Protein AF-A0A530BND6-F1 (afdb_monomer_lite)

Structure (mmCIF, N/CA/C/O backbone):
data_AF-A0A530BND6-F1
#
_entry.id   AF-A0A530BND6-F1
#
loop_
_atom_site.group_PDB
_atom_site.id
_atom_site.type_symbol
_atom_site.label_atom_id
_atom_site.label_alt_id
_atom_site.label_comp_id
_atom_site.label_asym_id
_atom_site.label_entity_id
_atom_site.label_seq_id
_atom_site.pdbx_PDB_ins_code
_atom_site.Cartn_x
_atom_site.Cartn_y
_atom_site.Cartn_z
_atom_site.occupancy
_atom_site.B_iso_or_equiv
_atom_site.auth_seq_id
_atom_site.auth_comp_id
_atom_site.auth_asym_id
_atom_site.auth_atom_id
_atom_site.pdbx_PDB_model_num
ATOM 1 N N . LEU A 1 1 ? -14.742 24.307 21.218 1.00 45.34 1 LEU A N 1
ATOM 2 C CA . LEU A 1 1 ? -14.266 22.958 21.597 1.00 45.34 1 LEU A CA 1
ATOM 3 C C . LEU A 1 1 ? -12.870 22.784 21.015 1.00 45.34 1 LEU A C 1
ATOM 5 O O . LEU A 1 1 ? -12.759 22.815 19.794 1.00 45.34 1 LEU A O 1
ATOM 9 N N . PRO A 1 2 ? -11.807 22.724 21.832 1.00 41.94 2 PRO A N 1
ATOM 10 C CA . PRO A 1 2 ? -10.460 22.519 21.325 1.00 41.94 2 PRO A CA 1
ATOM 11 C C . PRO A 1 2 ? -10.297 21.038 20.956 1.00 41.94 2 PRO A C 1
ATOM 13 O O . PRO A 1 2 ? -10.421 20.156 21.797 1.00 41.94 2 PRO A O 1
ATOM 16 N N . GLY A 1 3 ? -10.073 20.786 19.674 1.00 47.88 3 GLY A N 1
ATOM 17 C CA . GLY A 1 3 ? -9.811 19.480 19.071 1.00 47.88 3 GLY A CA 1
ATOM 18 C C . GLY A 1 3 ? -9.196 19.724 17.700 1.00 47.88 3 GLY A C 1
ATOM 19 O O . GLY A 1 3 ? -9.768 19.394 16.669 1.00 47.88 3 GLY A O 1
ATOM 20 N N . SER A 1 4 ? -8.098 20.472 17.705 1.00 48.38 4 SER A N 1
ATOM 21 C CA . SER A 1 4 ? -7.332 20.895 16.540 1.00 48.38 4 SER A CA 1
ATOM 22 C C . SER A 1 4 ? -6.745 19.700 15.786 1.00 48.38 4 SER A C 1
ATOM 24 O O . SER A 1 4 ? -5.989 18.930 16.367 1.00 48.38 4 SER A O 1
ATOM 26 N N . GLY A 1 5 ? -7.007 19.620 14.480 1.00 47.97 5 GLY A N 1
ATOM 27 C CA . GLY A 1 5 ? -6.014 19.140 13.514 1.00 47.97 5 GLY A CA 1
ATOM 28 C C . GLY A 1 5 ? -5.794 17.627 13.402 1.00 47.97 5 GLY A C 1
ATOM 29 O O . GLY A 1 5 ? -4.707 17.143 13.683 1.00 47.97 5 GLY A O 1
ATOM 30 N N . GLY A 1 6 ? -6.776 16.914 12.845 1.00 57.31 6 GLY A N 1
ATOM 31 C CA . GLY A 1 6 ? -6.526 16.196 11.584 1.00 57.31 6 GLY A CA 1
ATOM 32 C C . GLY A 1 6 ? -5.824 14.833 11.609 1.00 57.31 6 GLY A C 1
ATOM 33 O O . GLY A 1 6 ? -5.138 14.518 10.642 1.00 57.31 6 GLY A O 1
ATOM 34 N N . GLY A 1 7 ? -6.002 14.002 12.638 1.00 58.53 7 GLY A N 1
ATOM 35 C CA . GLY A 1 7 ? -5.540 12.609 12.595 1.00 58.53 7 GLY A CA 1
ATOM 36 C C . GLY A 1 7 ? -6.190 11.722 13.653 1.00 58.53 7 GLY A C 1
ATOM 37 O O . GLY A 1 7 ? -6.625 12.211 14.695 1.00 58.53 7 GLY A O 1
ATOM 38 N N . LEU A 1 8 ? -6.270 10.412 13.388 1.00 64.69 8 LEU A N 1
ATOM 39 C CA . LEU A 1 8 ? -6.673 9.439 14.406 1.00 64.69 8 LEU A CA 1
ATOM 40 C C . LEU A 1 8 ? -5.660 9.476 15.567 1.00 64.69 8 LEU A C 1
ATOM 42 O O . LEU A 1 8 ? -4.455 9.485 15.313 1.00 64.69 8 LEU A O 1
ATOM 46 N N . PRO A 1 9 ? -6.113 9.464 16.834 1.00 67.94 9 PRO A N 1
ATOM 47 C CA . PRO A 1 9 ? -5.244 9.657 17.999 1.00 67.94 9 PRO A CA 1
ATOM 48 C C . PRO A 1 9 ? -4.236 8.518 18.224 1.00 67.94 9 PRO A C 1
ATOM 50 O O . PRO A 1 9 ? -3.306 8.671 19.011 1.00 67.94 9 PRO A O 1
ATOM 53 N N . ILE A 1 10 ? -4.421 7.371 17.562 1.00 70.62 10 ILE A N 1
ATOM 54 C CA . ILE A 1 10 ? -3.549 6.198 17.656 1.00 70.62 10 ILE A CA 1
ATOM 55 C C . ILE A 1 10 ? -3.346 5.636 16.247 1.00 70.62 10 ILE A C 1
ATOM 57 O O . ILE A 1 10 ? -4.307 5.470 15.498 1.00 70.62 10 ILE A O 1
ATOM 61 N N . SER A 1 11 ? -2.097 5.333 15.896 1.00 71.69 11 SER A N 1
ATOM 62 C CA . SER A 1 11 ? -1.709 4.666 14.648 1.00 71.69 11 SER A CA 1
ATOM 63 C C . SER A 1 11 ? -0.775 3.500 14.959 1.00 71.69 11 SER A C 1
ATOM 65 O O . SER A 1 11 ? 0.081 3.608 15.835 1.00 71.69 11 SER A O 1
ATOM 67 N N . PHE A 1 12 ? -0.932 2.388 14.244 1.00 71.25 12 PHE A N 1
ATOM 68 C CA . PHE A 1 12 ? -0.088 1.202 14.377 1.00 71.25 12 PHE A CA 1
ATOM 69 C C . PHE A 1 12 ? 0.471 0.811 13.011 1.00 71.25 12 PHE A C 1
ATOM 71 O O . PHE A 1 12 ? -0.220 0.931 12.002 1.00 71.25 12 PHE A O 1
ATOM 78 N N . VAL A 1 13 ? 1.719 0.341 12.982 1.00 76.12 13 VAL A N 1
ATOM 79 C CA . VAL A 1 13 ? 2.383 -0.109 11.756 1.00 76.12 13 VAL A CA 1
ATOM 80 C C . VAL A 1 13 ? 2.587 -1.615 11.846 1.00 76.12 13 VAL A C 1
ATOM 82 O O . VAL A 1 13 ? 3.382 -2.088 12.655 1.00 76.12 13 VAL A O 1
ATOM 85 N N . VAL A 1 14 ? 1.884 -2.361 10.996 1.00 72.00 14 VAL A N 1
ATOM 86 C CA . VAL A 1 14 ? 2.076 -3.807 10.835 1.00 72.00 14 VAL A CA 1
ATOM 87 C C . VAL A 1 14 ? 3.177 -4.023 9.795 1.00 72.00 14 VAL A C 1
ATOM 89 O O . VAL A 1 14 ? 3.069 -3.525 8.677 1.00 72.00 14 VAL A O 1
ATOM 92 N N . ARG A 1 15 ? 4.249 -4.738 10.151 1.00 70.75 15 ARG A N 1
ATOM 93 C CA . ARG A 1 15 ? 5.311 -5.146 9.216 1.00 70.75 15 ARG A CA 1
ATOM 94 C C . ARG A 1 15 ? 5.488 -6.656 9.297 1.00 70.75 15 ARG A C 1
ATOM 96 O O . ARG A 1 15 ? 5.549 -7.191 10.400 1.00 70.75 15 ARG A O 1
ATOM 103 N N . SER A 1 16 ? 5.607 -7.313 8.149 1.00 74.44 16 SER A N 1
ATOM 104 C CA . SER A 1 16 ? 6.008 -8.719 8.043 1.00 74.44 16 SER A CA 1
ATOM 105 C C . SER A 1 16 ? 7.168 -8.843 7.060 1.00 74.44 16 SER A C 1
ATOM 107 O O . SER A 1 16 ? 7.370 -7.967 6.220 1.00 74.44 16 SER A O 1
ATOM 109 N N . THR A 1 17 ? 7.925 -9.930 7.177 1.00 77.06 17 THR A N 1
ATOM 110 C CA . THR A 1 17 ? 8.904 -10.366 6.171 1.00 77.06 17 THR A CA 1
ATOM 111 C C . THR A 1 17 ? 8.278 -11.254 5.088 1.00 77.06 17 THR A C 1
ATOM 113 O O . THR A 1 17 ? 8.984 -11.647 4.165 1.00 77.06 17 THR A O 1
ATOM 116 N N . GLY A 1 18 ? 6.998 -11.615 5.234 1.00 72.25 18 GLY A N 1
ATOM 117 C CA . GLY A 1 18 ? 6.232 -12.442 4.297 1.00 72.25 18 GLY A CA 1
ATOM 118 C C . GLY A 1 18 ? 5.617 -11.661 3.134 1.00 72.25 18 GLY A C 1
ATOM 119 O O . GLY A 1 18 ? 5.898 -10.475 2.945 1.00 72.25 18 GLY A O 1
ATOM 120 N N . ASP A 1 19 ? 4.776 -12.340 2.352 1.00 74.25 19 ASP A N 1
ATOM 121 C CA . ASP A 1 19 ? 4.087 -11.726 1.215 1.00 74.25 19 ASP A CA 1
ATOM 122 C C . ASP A 1 19 ? 3.138 -10.607 1.681 1.00 74.25 19 ASP A C 1
ATOM 124 O O . ASP A 1 19 ? 2.583 -10.628 2.784 1.00 74.25 19 ASP A O 1
ATOM 128 N N . SER A 1 20 ? 2.922 -9.616 0.819 1.00 70.81 20 SER A N 1
ATOM 129 C CA . SER A 1 20 ? 2.045 -8.477 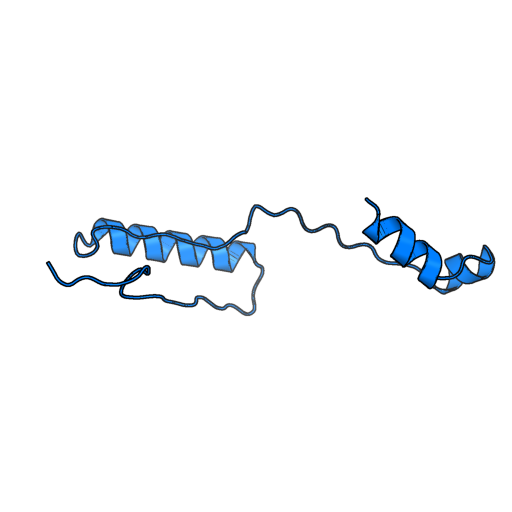1.095 1.00 70.81 20 SER A CA 1
ATOM 130 C C . SER A 1 20 ? 0.615 -8.931 1.425 1.00 70.81 20 SER A C 1
ATOM 132 O O . SER A 1 20 ? -0.055 -8.286 2.229 1.00 70.81 20 SER A O 1
ATOM 134 N N . ALA A 1 21 ? 0.164 -10.065 0.877 1.00 74.69 21 ALA A N 1
ATOM 135 C CA . ALA A 1 21 ? -1.129 -10.671 1.204 1.00 74.69 21 ALA A CA 1
ATOM 136 C C . ALA A 1 21 ? -1.254 -11.062 2.692 1.00 74.69 21 ALA A C 1
ATOM 138 O O . ALA A 1 21 ? -2.288 -10.820 3.313 1.00 74.69 21 ALA A O 1
ATOM 139 N N . GLU A 1 22 ? -0.191 -11.598 3.297 1.00 78.44 22 GLU A N 1
ATOM 140 C CA . GLU A 1 22 ? -0.193 -12.007 4.709 1.00 78.44 22 GLU A CA 1
ATOM 141 C C . GLU A 1 22 ? -0.269 -10.792 5.643 1.00 78.44 22 GLU A C 1
ATOM 143 O O . GLU A 1 22 ? -0.952 -10.812 6.671 1.00 78.44 22 GLU A O 1
ATOM 148 N N . VAL A 1 23 ? 0.403 -9.695 5.269 1.00 78.25 23 VAL A N 1
ATOM 149 C CA . VAL A 1 23 ? 0.336 -8.422 6.006 1.00 78.25 23 VAL A CA 1
ATOM 150 C C . VAL A 1 23 ? -1.082 -7.857 5.976 1.00 78.25 23 VAL A C 1
ATOM 152 O O . VAL A 1 23 ? -1.564 -7.369 7.003 1.00 78.25 23 VAL A O 1
ATOM 155 N N . TYR A 1 24 ? -1.754 -7.946 4.824 1.00 77.25 24 TYR A N 1
ATOM 156 C CA . TYR A 1 24 ? -3.134 -7.491 4.666 1.00 77.25 24 TYR A CA 1
ATOM 157 C C . TYR A 1 24 ? -4.085 -8.254 5.589 1.00 77.25 24 TYR A C 1
ATOM 159 O O . TYR A 1 24 ? -4.857 -7.641 6.330 1.00 77.25 24 TYR A O 1
ATOM 167 N N . GLU A 1 25 ? -3.994 -9.585 5.592 1.00 80.88 25 GLU A N 1
ATOM 168 C CA . GLU A 1 25 ? -4.847 -10.432 6.422 1.00 80.88 25 GLU A CA 1
ATOM 169 C C . GLU A 1 25 ? -4.644 -10.140 7.916 1.00 80.88 25 GLU A C 1
ATOM 171 O O . GLU A 1 25 ? -5.612 -9.953 8.661 1.00 80.88 25 GLU A O 1
ATOM 176 N N . ALA A 1 26 ? -3.389 -10.011 8.357 1.00 82.75 26 ALA A N 1
ATOM 177 C CA . ALA A 1 26 ? -3.073 -9.650 9.736 1.00 82.75 26 ALA A CA 1
ATOM 178 C C . ALA A 1 26 ? -3.641 -8.268 10.120 1.00 82.75 26 ALA A C 1
ATOM 180 O O . ALA A 1 26 ? -4.192 -8.102 11.215 1.00 82.75 26 ALA A O 1
ATOM 181 N N . ALA A 1 27 ? -3.549 -7.282 9.221 1.00 80.25 27 ALA A N 1
ATOM 182 C CA . ALA A 1 27 ? -4.103 -5.947 9.435 1.00 80.25 27 ALA A CA 1
ATOM 183 C C . ALA A 1 27 ? -5.642 -5.960 9.531 1.00 80.25 27 ALA A C 1
ATOM 185 O O . ALA A 1 27 ? -6.204 -5.313 10.422 1.00 80.25 27 ALA A O 1
ATOM 186 N N . GLU A 1 28 ? -6.330 -6.746 8.697 1.00 81.19 28 GLU A N 1
ATOM 187 C CA . GLU A 1 28 ? -7.787 -6.917 8.784 1.00 81.19 28 GLU A CA 1
ATOM 188 C C . GLU A 1 28 ? -8.213 -7.615 10.084 1.00 81.19 28 GLU A C 1
ATOM 190 O O . GLU A 1 28 ? -9.179 -7.192 10.727 1.00 81.19 28 GLU A O 1
ATOM 195 N N . GLN A 1 29 ? -7.470 -8.622 10.551 1.00 83.94 29 GLN A N 1
ATOM 196 C CA . GLN A 1 29 ? -7.754 -9.257 11.843 1.00 83.94 29 GLN A CA 1
ATOM 197 C C . GLN A 1 29 ? -7.616 -8.274 13.017 1.00 83.94 29 GLN A C 1
ATOM 199 O O . GLN A 1 29 ? -8.443 -8.288 13.936 1.00 83.94 29 GLN A O 1
ATOM 204 N N . ILE A 1 30 ? -6.597 -7.406 12.996 1.00 81.69 30 ILE A N 1
ATOM 205 C CA . ILE A 1 30 ? -6.413 -6.351 14.005 1.00 81.69 30 ILE A CA 1
ATOM 206 C C . ILE A 1 30 ? -7.589 -5.373 13.969 1.00 81.69 30 ILE A C 1
ATOM 208 O O . ILE A 1 30 ? -8.158 -5.064 15.020 1.00 81.69 30 ILE A O 1
ATOM 212 N N . LYS A 1 31 ? -7.996 -4.932 12.775 1.00 79.44 31 LYS A N 1
ATOM 213 C CA . LYS A 1 31 ? -9.150 -4.045 12.587 1.00 79.44 31 LYS A CA 1
ATOM 214 C C . LYS A 1 31 ? -10.435 -4.661 13.136 1.00 79.44 31 LYS A C 1
ATOM 216 O O . LYS A 1 31 ? -11.121 -4.005 13.917 1.00 79.44 31 LYS A O 1
ATOM 221 N N . ASN A 1 32 ? -10.726 -5.917 12.804 1.00 83.50 32 ASN A N 1
ATOM 222 C CA . ASN A 1 32 ? -11.928 -6.613 13.270 1.00 83.50 32 ASN A CA 1
ATOM 223 C C . ASN A 1 32 ? -11.951 -6.757 14.798 1.00 83.50 32 ASN A C 1
ATOM 225 O O . ASN A 1 32 ? -12.973 -6.492 15.430 1.00 83.50 32 ASN A O 1
ATOM 229 N N . LYS A 1 33 ? -10.814 -7.100 15.419 1.00 83.12 33 LYS A N 1
ATOM 230 C CA . LYS A 1 33 ? -10.693 -7.160 16.888 1.00 83.12 33 LYS A CA 1
ATOM 231 C C . LYS A 1 33 ? -10.860 -5.784 17.536 1.00 83.12 33 LYS A C 1
ATOM 233 O O . LYS A 1 33 ? -11.526 -5.668 18.563 1.00 83.12 33 LYS A O 1
ATOM 238 N N . ALA A 1 34 ? -10.284 -4.739 16.944 1.00 80.12 34 ALA A N 1
ATOM 239 C CA . ALA A 1 34 ? -10.414 -3.374 17.442 1.00 80.12 34 ALA A CA 1
ATOM 240 C C . ALA A 1 34 ? -11.862 -2.868 17.330 1.00 80.12 34 ALA A C 1
ATOM 242 O O . ALA A 1 34 ? -12.379 -2.315 18.301 1.00 80.12 34 ALA A O 1
ATOM 243 N N . GLN A 1 35 ? -12.554 -3.136 16.221 1.00 77.88 35 GLN A N 1
ATOM 244 C CA . GLN A 1 35 ? -13.980 -2.827 16.069 1.00 77.88 35 GLN A CA 1
ATOM 245 C C . GLN A 1 35 ? -14.839 -3.596 17.082 1.00 77.88 35 GLN A C 1
ATOM 247 O O . GLN A 1 35 ? -15.646 -2.991 17.786 1.00 77.88 35 GLN A O 1
ATOM 252 N N . ALA A 1 36 ? -14.608 -4.904 17.237 1.00 80.94 36 ALA A N 1
ATOM 253 C CA . ALA A 1 36 ? -15.335 -5.740 18.194 1.00 80.94 36 ALA A CA 1
ATOM 254 C C . ALA A 1 36 ? -15.100 -5.336 19.660 1.00 80.94 36 ALA A C 1
ATOM 256 O O . ALA A 1 36 ? -15.959 -5.563 20.508 1.00 80.94 36 ALA A O 1
ATOM 257 N N . SER A 1 37 ? -13.958 -4.715 19.974 1.00 80.69 37 SER A N 1
ATOM 258 C CA . SER A 1 37 ? -13.670 -4.249 21.335 1.00 80.69 37 SER A CA 1
ATOM 259 C C . SER A 1 37 ? -14.597 -3.120 21.804 1.00 80.69 37 SER A C 1
ATOM 261 O O . SER A 1 37 ? -14.668 -2.870 23.007 1.00 80.69 37 SER A O 1
ATOM 263 N N . GLY A 1 38 ? -15.259 -2.404 20.883 1.00 75.31 38 GLY A N 1
ATOM 264 C CA . GLY A 1 38 ? -16.124 -1.259 21.196 1.00 75.31 38 GLY A CA 1
ATOM 265 C C . GLY A 1 38 ? -15.395 -0.052 21.805 1.00 75.31 38 GLY A C 1
ATOM 266 O O . GLY A 1 38 ? -16.032 0.923 22.190 1.00 75.31 38 GLY A O 1
ATOM 267 N N . ARG A 1 39 ? -14.058 -0.099 21.904 1.00 73.62 39 ARG A N 1
ATOM 268 C CA . ARG A 1 39 ? -13.221 0.958 22.501 1.00 73.62 39 ARG A CA 1
ATOM 269 C C . ARG A 1 39 ? -12.806 2.036 21.503 1.00 73.62 39 ARG A C 1
ATOM 271 O O . ARG A 1 39 ? -12.212 3.035 21.899 1.00 73.62 39 ARG A O 1
ATOM 278 N N . PHE A 1 40 ? -13.098 1.829 20.223 1.00 71.62 40 PHE A N 1
ATOM 279 C CA . PHE A 1 40 ? -12.679 2.697 19.132 1.00 71.62 40 PHE A CA 1
ATOM 280 C C . PHE A 1 40 ? -13.897 3.119 18.314 1.00 71.62 40 PHE A C 1
ATOM 282 O O . PHE A 1 40 ? -14.644 2.276 17.827 1.00 71.62 40 PHE A O 1
ATOM 289 N N . ILE A 1 41 ? -14.081 4.432 18.162 1.00 65.44 41 ILE A N 1
ATOM 290 C CA . ILE A 1 41 ? -15.184 5.024 17.389 1.00 65.44 41 ILE A CA 1
ATOM 291 C C . ILE A 1 41 ? -14.954 4.820 15.879 1.00 65.44 41 ILE A C 1
ATOM 293 O O . ILE A 1 41 ? -15.907 4.644 15.128 1.00 65.44 41 ILE A O 1
ATOM 297 N N . VAL A 1 42 ? -13.689 4.809 15.435 1.00 65.88 42 VAL A N 1
ATOM 298 C CA . VAL A 1 42 ? -13.276 4.568 14.043 1.00 65.88 42 VAL A CA 1
ATOM 299 C C . VAL A 1 42 ? -11.987 3.745 14.035 1.00 65.88 42 VAL A C 1
ATOM 301 O O . VAL A 1 42 ? -11.032 4.083 14.732 1.00 65.88 42 VAL A O 1
ATOM 304 N N . VAL A 1 43 ? -11.951 2.682 13.229 1.00 69.94 43 VAL A N 1
ATOM 305 C CA . VAL A 1 43 ? -10.745 1.890 12.945 1.00 69.94 43 VAL A CA 1
ATOM 306 C C . VAL A 1 43 ? -10.618 1.759 11.434 1.00 69.94 43 VAL A C 1
ATOM 308 O O . VAL A 1 43 ? -11.517 1.217 10.790 1.00 69.94 43 VAL A O 1
ATOM 311 N N . GLN A 1 44 ? -9.510 2.247 10.878 1.00 66.50 44 GLN A N 1
ATOM 312 C CA . GLN A 1 44 ? -9.235 2.215 9.444 1.00 66.50 44 GLN A CA 1
ATOM 313 C C . GLN A 1 44 ? -7.931 1.464 9.170 1.00 66.50 44 GLN A C 1
ATOM 315 O O . GLN A 1 44 ? -6.931 1.673 9.855 1.00 66.50 44 GLN A O 1
ATOM 320 N N . ASN A 1 45 ? -7.948 0.604 8.157 1.00 68.38 45 ASN A N 1
ATOM 321 C CA . ASN A 1 45 ? -6.749 0.013 7.586 1.00 68.38 45 ASN A CA 1
ATOM 322 C C . ASN A 1 45 ? -6.380 0.849 6.353 1.00 68.38 45 ASN A C 1
ATOM 324 O O . ASN A 1 45 ? -7.154 0.902 5.403 1.00 68.38 45 ASN A O 1
ATOM 328 N N . SER A 1 46 ? -5.248 1.555 6.390 1.00 62.84 46 SER A N 1
ATOM 329 C CA . SER A 1 46 ? -4.787 2.408 5.283 1.00 62.84 46 SER A CA 1
ATOM 330 C C . SER A 1 46 ? -3.885 1.669 4.292 1.00 62.84 46 SER A C 1
ATOM 332 O O . SER A 1 46 ? -3.191 2.305 3.499 1.00 62.84 46 SER A O 1
ATOM 334 N N . MET A 1 47 ? -3.821 0.340 4.371 1.00 67.06 47 MET A N 1
ATOM 335 C CA . MET A 1 47 ? -3.010 -0.457 3.468 1.00 67.06 47 MET A CA 1
ATOM 336 C C . MET A 1 47 ? -3.619 -0.440 2.061 1.00 67.06 47 MET A C 1
ATOM 338 O O . MET A 1 47 ? -4.663 -1.030 1.804 1.00 67.06 47 MET A O 1
ATOM 342 N N . SER A 1 48 ? -2.931 0.241 1.148 1.00 59.03 48 SER A N 1
ATOM 343 C CA . SER A 1 48 ? -3.207 0.262 -0.290 1.00 59.03 48 SER A CA 1
ATOM 344 C C . SER A 1 48 ? -2.756 -1.059 -0.933 1.00 59.03 48 SER A C 1
ATOM 346 O O . SER A 1 48 ? -1.781 -1.084 -1.682 1.00 59.03 48 SER A O 1
ATOM 348 N N . TYR A 1 49 ? -3.414 -2.174 -0.608 1.00 56.66 49 TYR A N 1
ATOM 349 C CA . TYR A 1 49 ? -3.149 -3.458 -1.278 1.00 56.66 49 TYR A CA 1
ATOM 350 C C . TYR A 1 49 ? -3.719 -3.488 -2.705 1.00 56.66 49 TYR A C 1
ATOM 352 O O . TYR A 1 49 ? -3.168 -4.136 -3.587 1.00 56.66 49 TYR A O 1
ATOM 360 N N . ASP A 1 50 ? -4.764 -2.701 -2.957 1.00 55.62 50 ASP A N 1
ATOM 361 C CA . ASP A 1 50 ? -5.494 -2.698 -4.228 1.00 55.62 50 ASP A CA 1
ATOM 362 C C . ASP A 1 50 ? -4.839 -1.829 -5.316 1.00 55.62 50 ASP A C 1
ATOM 364 O O . ASP A 1 50 ? -5.452 -1.571 -6.349 1.00 55.62 50 ASP A O 1
ATOM 368 N N . ALA A 1 51 ? -3.610 -1.340 -5.105 1.00 57.22 51 ALA A N 1
ATOM 369 C CA . ALA A 1 51 ? -2.869 -0.630 -6.142 1.00 57.22 51 ALA A CA 1
ATOM 370 C C . ALA A 1 51 ? -2.104 -1.656 -6.996 1.00 57.22 51 ALA A C 1
ATOM 372 O O . ALA A 1 51 ? -1.060 -2.134 -6.541 1.00 57.22 51 ALA A O 1
ATOM 373 N N . PRO A 1 52 ? -2.574 -2.011 -8.210 1.00 57.03 52 PRO A N 1
ATOM 374 C CA . PRO A 1 52 ? -1.859 -2.949 -9.065 1.00 57.03 52 PRO A CA 1
ATOM 375 C C . PRO A 1 52 ? -0.462 -2.399 -9.365 1.00 57.03 52 PRO A C 1
ATOM 377 O O . PRO A 1 52 ? -0.308 -1.362 -10.006 1.00 57.03 52 PRO A O 1
ATOM 380 N N . GLN A 1 53 ? 0.565 -3.092 -8.878 1.00 61.38 53 GLN A N 1
ATOM 381 C CA . GLN A 1 53 ? 1.956 -2.799 -9.205 1.00 61.38 53 GLN A CA 1
ATOM 382 C C . GLN A 1 53 ? 2.352 -3.665 -10.400 1.00 61.38 53 GLN A C 1
ATOM 384 O O . GLN A 1 53 ? 2.314 -4.892 -10.323 1.00 61.38 53 GLN A O 1
ATOM 389 N N . VAL A 1 54 ? 2.742 -3.040 -11.511 1.00 69.56 54 VAL A N 1
ATOM 390 C CA . VAL A 1 54 ? 3.296 -3.757 -12.665 1.00 69.56 54 VAL A CA 1
ATOM 391 C C . VAL A 1 54 ? 4.816 -3.703 -12.574 1.00 69.56 54 VAL A C 1
ATOM 393 O O . VAL A 1 54 ? 5.422 -2.644 -12.719 1.00 69.56 54 VAL A O 1
ATOM 396 N N . THR A 1 55 ? 5.453 -4.848 -12.327 1.00 74.12 55 THR A N 1
ATOM 397 C CA . THR A 1 55 ? 6.916 -4.956 -12.382 1.00 74.12 55 THR A CA 1
ATOM 398 C C . THR A 1 55 ? 7.363 -5.135 -13.830 1.00 74.12 55 THR A C 1
ATOM 400 O O . THR A 1 55 ? 7.111 -6.172 -14.439 1.00 74.12 55 THR A O 1
ATOM 403 N N . VAL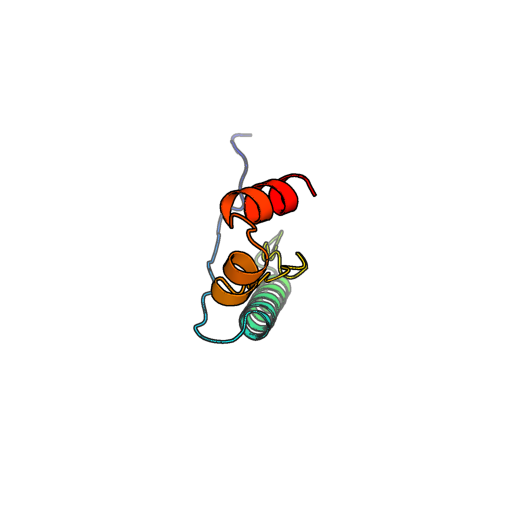 A 1 56 ? 8.049 -4.133 -14.384 1.00 78.12 56 VAL A N 1
ATOM 404 C CA . VAL A 1 56 ? 8.648 -4.213 -15.723 1.00 78.12 56 VAL A CA 1
ATOM 405 C C . VAL A 1 56 ? 10.129 -4.560 -15.594 1.00 78.12 56 VAL A C 1
ATOM 407 O O . VAL A 1 56 ? 10.922 -3.768 -15.088 1.00 78.12 56 VAL A O 1
ATOM 410 N N . THR A 1 57 ? 10.517 -5.744 -16.065 1.00 82.38 57 THR A N 1
ATOM 411 C CA . THR A 1 57 ? 11.924 -6.160 -16.138 1.00 82.38 57 THR A CA 1
ATOM 412 C C . THR A 1 57 ? 12.471 -5.879 -17.535 1.00 82.38 57 THR A C 1
ATOM 414 O O . THR A 1 57 ? 11.975 -6.419 -18.521 1.00 82.38 57 THR A O 1
ATOM 417 N N . ILE A 1 58 ? 13.503 -5.037 -17.625 1.00 80.88 58 ILE A N 1
ATOM 418 C CA . ILE A 1 58 ? 14.155 -4.689 -18.893 1.00 80.88 58 ILE A CA 1
ATOM 419 C C . ILE A 1 58 ? 15.415 -5.540 -19.052 1.00 80.88 58 ILE A C 1
ATOM 421 O O . ILE A 1 58 ? 16.364 -5.410 -18.279 1.00 80.88 58 ILE A O 1
ATOM 425 N N . ASP A 1 59 ? 15.441 -6.379 -20.084 1.00 85.00 59 ASP A N 1
ATOM 426 C CA . ASP A 1 59 ? 16.644 -7.095 -20.503 1.00 85.00 59 ASP A CA 1
ATOM 427 C C . ASP A 1 59 ? 17.579 -6.131 -21.249 1.00 85.00 59 ASP A C 1
ATOM 429 O O . ASP A 1 59 ? 17.294 -5.666 -22.358 1.00 85.00 59 ASP A O 1
ATOM 433 N N . ARG A 1 60 ? 18.706 -5.809 -20.611 1.00 80.88 60 ARG A N 1
ATOM 434 C CA . ARG A 1 60 ? 19.694 -4.866 -21.138 1.00 80.88 60 ARG A CA 1
ATOM 435 C C . ARG A 1 60 ? 20.410 -5.391 -22.381 1.00 80.88 60 ARG A C 1
ATOM 437 O O . ARG A 1 60 ? 20.742 -4.588 -23.251 1.00 80.88 60 ARG A O 1
ATOM 444 N N . GLU A 1 61 ? 20.651 -6.695 -22.472 1.00 82.38 61 GLU A N 1
ATOM 445 C CA . GLU A 1 61 ? 21.369 -7.300 -23.599 1.00 82.38 61 GLU A CA 1
ATOM 446 C C . GLU A 1 61 ? 20.506 -7.267 -24.858 1.00 82.38 61 GLU A C 1
ATOM 448 O O . GLU A 1 61 ? 20.969 -6.863 -25.927 1.00 82.38 61 GLU A O 1
ATOM 453 N N . ARG A 1 62 ? 19.213 -7.580 -24.718 1.00 79.69 62 ARG A N 1
ATOM 454 C CA . ARG A 1 62 ? 18.248 -7.474 -25.823 1.00 79.69 62 ARG A CA 1
ATOM 455 C C . ARG A 1 62 ? 18.005 -6.029 -26.248 1.00 79.69 62 ARG A C 1
ATOM 457 O O . ARG A 1 62 ? 17.925 -5.762 -27.445 1.00 79.69 62 ARG A O 1
ATOM 464 N N . ALA A 1 63 ? 17.928 -5.094 -25.300 1.00 81.25 63 ALA A N 1
ATOM 465 C CA . ALA A 1 63 ? 17.807 -3.671 -25.619 1.00 81.25 63 ALA A CA 1
ATOM 466 C C . ALA A 1 63 ? 19.024 -3.168 -26.417 1.00 81.25 63 ALA A C 1
ATOM 468 O O . ALA A 1 63 ? 18.857 -2.491 -27.430 1.00 81.25 63 ALA A O 1
ATOM 469 N N . ALA A 1 64 ? 20.239 -3.571 -26.027 1.00 79.81 64 ALA A N 1
ATOM 470 C CA . ALA A 1 64 ? 21.464 -3.232 -26.751 1.00 79.81 64 A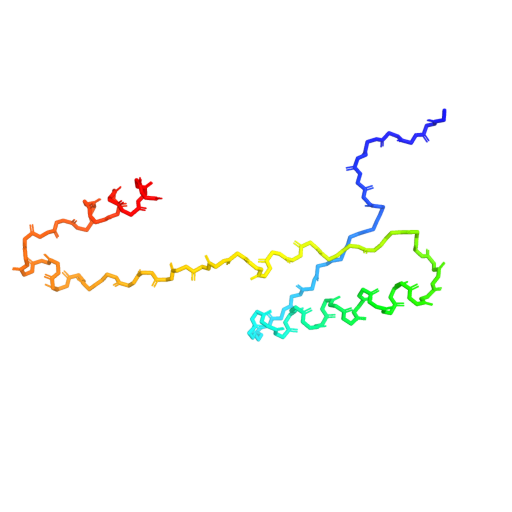LA A CA 1
ATOM 471 C C . ALA A 1 64 ? 21.512 -3.857 -28.157 1.00 79.81 64 ALA A C 1
ATOM 473 O O . ALA A 1 64 ? 21.902 -3.181 -29.107 1.00 79.81 64 ALA A O 1
ATOM 474 N N . ALA A 1 65 ? 21.057 -5.105 -28.313 1.00 83.31 65 ALA A N 1
ATOM 475 C CA . ALA A 1 65 ? 20.973 -5.776 -29.615 1.00 83.31 65 ALA A CA 1
ATOM 476 C C . ALA A 1 65 ? 19.995 -5.089 -30.589 1.00 83.31 65 ALA A C 1
ATOM 478 O O . ALA A 1 65 ? 20.185 -5.146 -31.801 1.00 83.31 65 ALA A O 1
ATOM 479 N N . LEU A 1 66 ? 18.973 -4.411 -30.059 1.00 83.19 66 LEU A N 1
ATOM 480 C CA . LEU A 1 66 ? 18.016 -3.602 -30.820 1.00 83.19 66 LEU A CA 1
ATOM 481 C C . LEU A 1 66 ? 18.435 -2.127 -30.943 1.00 83.19 66 LEU A C 1
ATOM 483 O O . LEU A 1 66 ? 17.672 -1.317 -31.465 1.00 83.19 66 LEU A O 1
ATOM 487 N N . ASN A 1 67 ? 19.636 -1.776 -30.470 1.00 80.19 67 ASN A N 1
ATOM 488 C CA . ASN A 1 67 ? 20.158 -0.410 -30.415 1.00 80.19 67 ASN A CA 1
ATOM 489 C C . ASN A 1 67 ? 19.229 0.570 -29.662 1.00 80.19 67 ASN A C 1
ATOM 491 O O . ASN A 1 67 ? 19.165 1.756 -29.985 1.00 80.19 67 ASN A O 1
ATOM 495 N N . LEU A 1 68 ? 18.491 0.063 -28.666 1.00 81.94 68 LEU A N 1
ATOM 496 C CA . LEU A 1 68 ? 17.546 0.822 -27.850 1.00 81.94 68 LEU A CA 1
ATOM 497 C C . LEU A 1 68 ? 18.205 1.291 -26.543 1.00 81.94 68 LEU A C 1
ATOM 499 O O . LEU A 1 68 ? 18.624 0.463 -25.725 1.00 81.94 68 LEU A O 1
ATOM 503 N N . PRO A 1 69 ? 18.260 2.608 -26.280 1.00 83.50 69 PRO A N 1
ATOM 504 C CA . PRO A 1 69 ? 18.732 3.126 -25.003 1.00 83.50 69 PRO A CA 1
ATOM 505 C C . PRO A 1 69 ? 17.734 2.813 -23.880 1.00 83.50 69 PRO A C 1
ATOM 507 O O . PRO A 1 69 ? 16.556 3.153 -23.969 1.00 83.50 69 PRO A O 1
ATOM 510 N N . ILE A 1 70 ? 18.204 2.253 -22.757 1.00 80.44 70 ILE A N 1
ATOM 511 C CA . ILE A 1 70 ? 17.365 2.022 -21.557 1.00 80.44 70 ILE A CA 1
ATOM 512 C C . ILE A 1 70 ? 16.712 3.323 -21.066 1.00 80.44 70 ILE A C 1
ATOM 514 O O . ILE A 1 70 ? 15.586 3.309 -20.573 1.00 80.44 70 ILE A O 1
ATOM 518 N N . ALA A 1 71 ? 17.404 4.454 -21.232 1.00 81.81 71 ALA A N 1
ATOM 519 C CA . ALA A 1 71 ? 16.877 5.770 -20.891 1.00 81.81 71 ALA A CA 1
ATOM 520 C C . ALA A 1 71 ? 15.588 6.108 -21.663 1.00 81.81 71 ALA A C 1
ATOM 522 O O . ALA A 1 71 ? 14.687 6.717 -21.091 1.00 81.81 71 ALA A O 1
ATOM 523 N N . ASP A 1 72 ? 15.469 5.680 -22.922 1.00 82.12 72 ASP A N 1
ATOM 524 C CA . ASP A 1 72 ? 14.280 5.934 -23.742 1.00 82.12 72 ASP A CA 1
ATOM 525 C C . ASP A 1 72 ? 13.129 4.980 -23.393 1.00 82.12 72 ASP A C 1
ATOM 527 O O . ASP A 1 72 ? 11.968 5.395 -23.376 1.00 82.12 72 ASP A O 1
ATOM 531 N N . ILE A 1 73 ? 13.439 3.738 -22.997 1.00 78.12 73 ILE A N 1
ATOM 532 C CA . ILE A 1 73 ? 12.449 2.800 -22.438 1.00 78.12 73 ILE A CA 1
ATOM 533 C C . ILE A 1 73 ? 11.861 3.378 -21.143 1.00 78.12 73 ILE A C 1
ATOM 535 O O . ILE A 1 73 ? 10.643 3.446 -20.993 1.00 78.12 73 ILE A O 1
ATOM 539 N N . GLY A 1 74 ? 12.715 3.873 -20.241 1.00 79.44 74 GLY A N 1
ATOM 540 C CA . GLY A 1 74 ? 12.282 4.515 -18.998 1.00 79.44 74 GLY A CA 1
ATOM 541 C C . GLY A 1 74 ? 11.412 5.753 -19.236 1.00 79.44 74 GLY A C 1
ATOM 542 O O . GLY A 1 74 ? 10.368 5.887 -18.610 1.00 79.44 74 GLY A O 1
ATOM 543 N N . ARG A 1 75 ? 11.784 6.627 -20.184 1.00 82.38 75 ARG A N 1
ATOM 544 C CA . ARG A 1 75 ? 10.964 7.799 -20.555 1.00 82.38 75 ARG A CA 1
ATOM 545 C C . ARG A 1 75 ? 9.584 7.406 -21.075 1.00 82.38 75 ARG A C 1
ATOM 547 O O . ARG A 1 75 ? 8.612 8.063 -20.730 1.00 82.38 75 ARG A O 1
ATOM 554 N N . THR A 1 76 ? 9.501 6.346 -21.876 1.00 79.50 76 THR A N 1
ATOM 555 C CA . THR A 1 76 ? 8.229 5.877 -22.444 1.00 79.50 76 THR A CA 1
ATOM 556 C C . THR A 1 76 ? 7.308 5.307 -21.365 1.00 79.50 76 THR A C 1
ATOM 558 O O . THR A 1 76 ? 6.120 5.602 -21.373 1.00 79.50 76 THR A O 1
ATOM 561 N N . LEU A 1 77 ? 7.853 4.550 -20.406 1.00 81.38 77 LEU A N 1
ATOM 562 C CA . 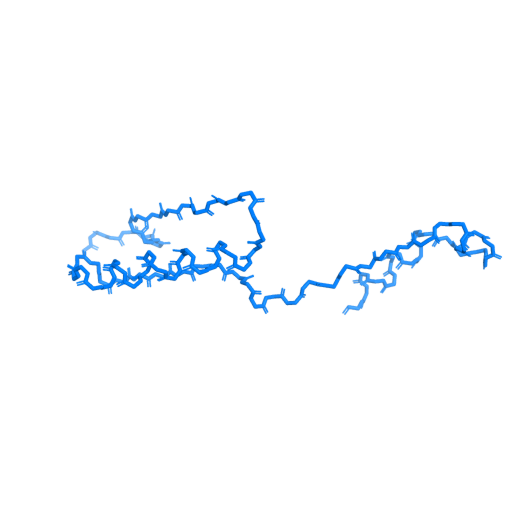LEU A 1 77 ? 7.083 4.012 -19.278 1.00 81.38 77 LEU A CA 1
ATOM 563 C C . LEU A 1 77 ? 6.561 5.106 -18.338 1.00 81.38 77 LEU A C 1
ATOM 565 O O . LEU A 1 77 ? 5.489 4.945 -17.777 1.00 81.38 77 LEU A O 1
ATOM 56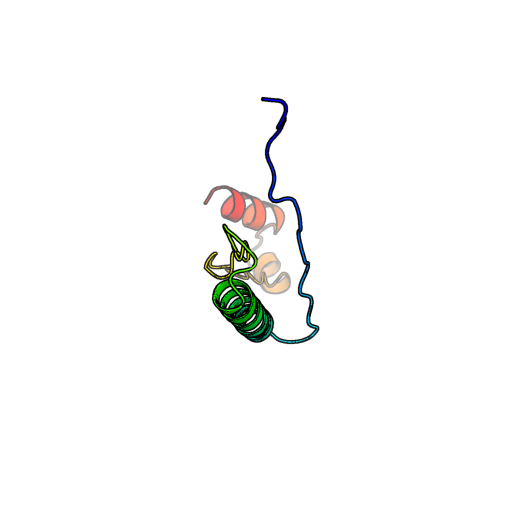9 N N . THR A 1 78 ? 7.292 6.212 -18.179 1.00 75.44 78 THR A N 1
ATOM 570 C CA . THR A 1 78 ? 6.867 7.354 -17.346 1.00 75.44 78 THR A CA 1
ATOM 571 C C . THR A 1 78 ? 5.792 8.224 -18.011 1.00 75.44 78 THR A C 1
ATOM 573 O O . THR A 1 78 ? 5.130 9.004 -17.331 1.00 75.44 78 THR A O 1
ATOM 576 N N . LEU A 1 79 ? 5.647 8.150 -19.337 1.00 73.19 79 LEU A N 1
ATOM 577 C CA . LEU A 1 79 ? 4.639 8.905 -20.093 1.00 73.19 79 LEU A CA 1
ATOM 578 C C . LEU A 1 79 ? 3.270 8.203 -20.158 1.00 73.19 79 LEU A C 1
ATOM 580 O O . LEU A 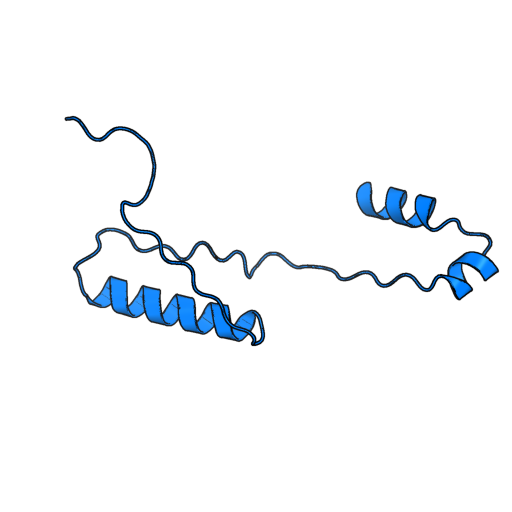1 79 ? 2.313 8.822 -20.623 1.00 73.19 79 LEU A O 1
ATOM 584 N N . LEU A 1 80 ? 3.195 6.937 -19.735 1.00 58.31 80 LEU A N 1
ATOM 585 C CA . LEU A 1 80 ? 1.978 6.122 -19.646 1.00 58.31 80 LEU A CA 1
ATOM 586 C C . LEU A 1 80 ? 1.401 6.162 -18.227 1.00 58.31 80 LEU A C 1
ATOM 588 O O . LEU A 1 80 ? 0.155 6.119 -18.124 1.00 58.31 80 LEU A O 1
#

pLDDT: mean 72.73, std 10.44, range [41.94, 85.0]

Sequence (80 aa):
LPGSGGGLPISFVVRSTGDSAEVYEAAEQIKNKAQASGRFIVVQNSMSYDAPQVTVTIDRERAAALNLPIADIGRTLTLL

Foldseek 3Di:
DDDDDDDDPDDDDQDDPDDPVVSVVVLVVVQVVVVVVVPDPDDDDPDVPVPDDDDDDDDPVVCVVVVHDVVVVVVVVVVD

Secondary structure (DSSP, 8-state):
----S---S-------SS-HHHHHHHHHHHHHHHHHTT--S-------TTS--------HHHHHHTT--HHHHHHHHHT-

Radius of gyration: 21.51 Å; chains: 1; bounding box: 38×35×53 Å